Protein AF-A0A7Y6YCJ6-F1 (afdb_monomer_lite)

Foldseek 3Di:
DDDDPVLVVLLVVLLVVLLPDDLVRLVVLLVVLVVCCVVVVVDDPVSVSSSVSSNVSSVVNNVVVVVVVVVVD

pLDDT: mean 92.78, std 8.11, range [56.44, 97.88]

Secondary structure (DSSP, 8-state):
-PPPHHHHHHHHHHHHHHHHS-HHHHHHHHHHHHHHHHTGGGS-HHHHHHHHHHHHHHHHHHHHHHHHHHHH-

Structure (mmCIF, N/CA/C/O backbone):
data_AF-A0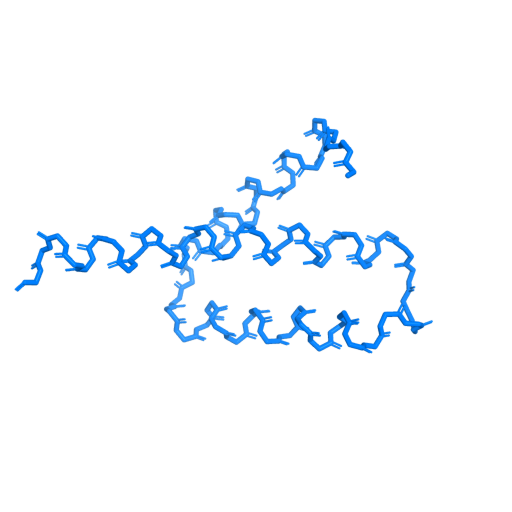A7Y6YCJ6-F1
#
_entry.id   AF-A0A7Y6YCJ6-F1
#
loop_
_atom_site.group_PDB
_atom_site.id
_atom_site.type_symbol
_atom_site.label_atom_id
_atom_site.label_alt_id
_atom_site.label_comp_id
_atom_site.label_asym_id
_atom_site.label_entity_id
_atom_site.label_seq_id
_atom_site.pdbx_PDB_ins_code
_atom_site.Cartn_x
_atom_site.Cartn_y
_atom_site.Cartn_z
_atom_site.occupancy
_atom_site.B_iso_or_equiv
_atom_site.auth_seq_id
_atom_site.auth_comp_id
_atom_site.auth_asym_id
_atom_site.auth_atom_id
_atom_site.pdbx_PDB_model_num
ATOM 1 N N . MET A 1 1 ? 0.881 13.961 -12.284 1.00 63.00 1 MET A N 1
ATOM 2 C CA . MET A 1 1 ? 0.821 12.762 -13.149 1.00 63.00 1 MET A CA 1
ATOM 3 C C . MET A 1 1 ? -0.634 12.336 -13.237 1.00 63.00 1 MET A C 1
ATOM 5 O O . MET A 1 1 ? -1.266 12.252 -12.195 1.00 63.00 1 MET A O 1
ATOM 9 N N . LYS A 1 2 ? -1.198 12.171 -14.438 1.00 85.12 2 LYS A N 1
ATOM 10 C CA . LYS A 1 2 ? -2.605 11.768 -14.580 1.00 85.12 2 LYS A CA 1
ATOM 11 C C . LYS A 1 2 ? -2.710 10.261 -14.336 1.00 85.12 2 LYS A C 1
ATOM 13 O O . LYS A 1 2 ? -1.983 9.505 -14.979 1.00 85.12 2 LYS A O 1
ATOM 18 N N . LEU A 1 3 ? -3.559 9.854 -13.394 1.00 89.62 3 LEU A N 1
ATOM 19 C CA . LEU A 1 3 ? -3.828 8.443 -13.131 1.00 89.62 3 LEU A CA 1
ATOM 20 C C . LEU A 1 3 ? -4.638 7.849 -14.286 1.00 89.62 3 LEU A C 1
ATOM 22 O O . LEU A 1 3 ? -5.511 8.500 -14.864 1.00 89.62 3 LEU A O 1
ATOM 26 N N . THR A 1 4 ? -4.293 6.624 -14.651 1.00 94.56 4 THR A N 1
ATOM 27 C CA . THR A 1 4 ? -5.019 5.819 -15.631 1.00 94.56 4 THR A CA 1
ATOM 28 C C . THR A 1 4 ? -6.079 4.976 -14.922 1.00 94.56 4 THR A C 1
ATOM 30 O O . THR A 1 4 ? -5.948 4.720 -13.723 1.00 94.56 4 THR A O 1
ATOM 33 N N . PRO A 1 5 ? -7.097 4.469 -15.638 1.00 95.75 5 PRO A N 1
ATOM 34 C CA . PRO A 1 5 ? -8.056 3.529 -15.058 1.00 95.75 5 PRO A CA 1
ATOM 35 C C . PRO A 1 5 ? -7.387 2.314 -14.397 1.00 95.75 5 PRO A C 1
ATOM 37 O O . PRO A 1 5 ? -7.810 1.889 -13.331 1.00 95.75 5 PRO A O 1
ATOM 40 N N . ALA A 1 6 ? -6.291 1.809 -14.975 1.00 94.69 6 ALA A N 1
ATOM 41 C CA . ALA A 1 6 ? -5.533 0.699 -14.404 1.00 94.69 6 ALA A CA 1
ATOM 42 C C . ALA A 1 6 ? -4.832 1.064 -13.084 1.00 94.69 6 ALA A C 1
ATOM 44 O O . ALA A 1 6 ? -4.750 0.224 -12.189 1.00 94.69 6 ALA A O 1
ATOM 45 N N . ASP A 1 7 ? -4.350 2.305 -12.938 1.00 94.75 7 ASP A N 1
ATOM 46 C CA . ASP A 1 7 ? -3.786 2.771 -11.665 1.00 94.75 7 ASP A CA 1
ATOM 47 C C . ASP A 1 7 ? -4.873 2.831 -10.588 1.00 94.75 7 ASP A C 1
ATOM 49 O O . ASP A 1 7 ? -4.634 2.393 -9.468 1.00 94.75 7 ASP A O 1
ATOM 53 N N . HIS A 1 8 ? -6.070 3.315 -10.937 1.00 94.00 8 HIS A N 1
ATOM 54 C CA . HIS A 1 8 ? -7.210 3.341 -10.018 1.00 94.00 8 HIS A CA 1
ATOM 55 C C . HIS A 1 8 ? -7.625 1.933 -9.592 1.00 94.00 8 HIS A C 1
ATOM 57 O O . HIS A 1 8 ? -7.716 1.670 -8.398 1.00 94.00 8 HIS A O 1
ATOM 63 N N . SER A 1 9 ? -7.800 1.008 -10.541 1.00 96.25 9 SER A N 1
ATOM 64 C CA . SER A 1 9 ? -8.121 -0.387 -10.218 1.00 96.25 9 SER A CA 1
ATOM 65 C C . SER A 1 9 ? -7.062 -1.020 -9.321 1.00 96.25 9 SER A C 1
ATOM 67 O O . SER A 1 9 ? -7.399 -1.755 -8.398 1.00 96.25 9 SER A O 1
ATOM 69 N N . PHE A 1 10 ? -5.784 -0.723 -9.561 1.00 96.75 10 PHE A N 1
ATOM 70 C CA . PHE A 1 10 ? -4.718 -1.220 -8.706 1.00 96.75 10 PHE A CA 1
ATOM 71 C C . PHE A 1 10 ? -4.770 -0.631 -7.292 1.00 96.75 10 PHE A C 1
ATOM 73 O O . PHE A 1 10 ? -4.643 -1.382 -6.330 1.00 96.75 10 PHE A O 1
ATOM 80 N N . MET A 1 11 ? -4.982 0.680 -7.159 1.00 96.56 11 MET A N 1
ATOM 81 C CA . MET A 1 11 ? -5.135 1.315 -5.848 1.00 96.56 11 MET A CA 1
ATOM 82 C C . MET A 1 11 ? -6.288 0.698 -5.059 1.00 96.56 11 MET A C 1
ATOM 84 O O . MET A 1 11 ? -6.086 0.340 -3.907 1.00 96.56 11 MET A O 1
ATOM 88 N N . THR A 1 12 ? -7.442 0.476 -5.692 1.00 96.06 12 THR A N 1
ATOM 89 C CA . THR A 1 12 ? -8.594 -0.170 -5.048 1.00 96.06 12 THR A CA 1
ATOM 90 C C . THR A 1 12 ? -8.258 -1.567 -4.524 1.00 96.06 12 THR A C 1
ATOM 92 O O . THR A 1 12 ? -8.656 -1.916 -3.418 1.00 96.06 12 THR A O 1
ATOM 95 N N . VAL A 1 13 ? -7.489 -2.368 -5.269 1.00 96.88 13 VAL A N 1
ATOM 96 C CA . VAL A 1 13 ? -7.024 -3.677 -4.773 1.00 96.88 13 VAL A CA 1
ATOM 97 C C . VAL A 1 13 ? -6.164 -3.510 -3.518 1.00 96.88 13 VAL A C 1
ATOM 99 O O . VAL A 1 13 ? -6.384 -4.209 -2.534 1.00 96.88 13 VAL A O 1
ATOM 102 N N . CYS A 1 14 ? -5.238 -2.552 -3.512 1.00 97.44 14 CYS A N 1
ATOM 103 C CA . CYS A 1 14 ? -4.392 -2.289 -2.347 1.00 97.44 14 CYS A CA 1
ATOM 104 C C . CYS A 1 14 ? -5.163 -1.713 -1.153 1.00 97.44 14 CYS A C 1
ATOM 106 O O . CYS A 1 14 ? -4.800 -1.981 -0.011 1.00 97.44 14 CYS A O 1
ATOM 108 N N . GLU A 1 15 ? -6.228 -0.947 -1.387 1.00 96.81 15 GLU A N 1
ATOM 109 C CA . GLU A 1 15 ? -7.140 -0.502 -0.329 1.00 96.81 15 GLU A CA 1
ATOM 110 C C . GLU A 1 15 ? -7.829 -1.702 0.328 1.00 96.81 15 GLU A C 1
ATOM 112 O O . GLU A 1 15 ? -7.836 -1.792 1.554 1.00 96.81 15 GLU A O 1
ATOM 117 N N . PHE A 1 16 ? -8.341 -2.654 -0.461 1.00 95.75 16 PHE A N 1
ATOM 118 C CA . PHE A 1 16 ? -8.930 -3.887 0.072 1.00 95.75 16 PHE A CA 1
ATOM 119 C C . PHE A 1 16 ? -7.919 -4.717 0.865 1.00 95.75 16 PHE A C 1
ATOM 121 O O . PHE A 1 16 ? -8.215 -5.103 1.993 1.00 95.75 16 PHE A O 1
ATOM 128 N N . GLU A 1 17 ? -6.710 -4.917 0.333 1.00 95.00 17 GLU A N 1
ATOM 129 C CA . GLU A 1 17 ? -5.622 -5.590 1.058 1.00 95.00 17 GLU A CA 1
ATOM 130 C C . GLU A 1 17 ? -5.342 -4.902 2.406 1.00 95.00 17 GLU A C 1
ATOM 132 O O . GLU A 1 17 ? -5.220 -5.562 3.437 1.00 95.00 17 GLU A O 1
ATOM 137 N N . ALA A 1 18 ? -5.282 -3.568 2.421 1.00 95.75 18 ALA A N 1
ATOM 138 C CA . ALA A 1 18 ? -4.997 -2.789 3.620 1.00 95.75 18 ALA A CA 1
ATOM 139 C C . ALA A 1 18 ? -6.139 -2.780 4.642 1.00 95.75 18 ALA A C 1
ATOM 141 O O . ALA A 1 18 ? -5.862 -2.655 5.836 1.00 95.75 18 ALA A O 1
ATOM 142 N N . ILE A 1 19 ? -7.401 -2.904 4.215 1.00 93.94 1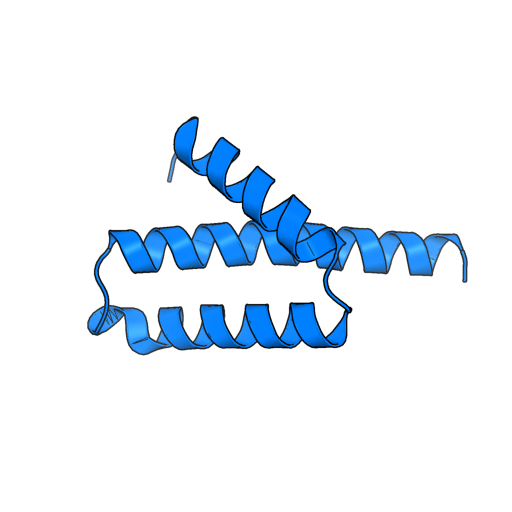9 ILE A N 1
ATOM 143 C CA . ILE A 1 19 ? -8.561 -2.975 5.118 1.00 93.94 19 ILE A CA 1
ATOM 144 C C . ILE A 1 19 ? -8.458 -4.191 6.044 1.00 93.94 19 ILE A C 1
ATOM 146 O O . ILE A 1 19 ? -8.770 -4.051 7.228 1.00 93.94 19 ILE A O 1
ATOM 150 N N . ASP A 1 20 ? -7.941 -5.313 5.550 1.00 92.31 20 ASP A N 1
ATOM 151 C CA . ASP A 1 20 ? -7.795 -6.551 6.323 1.00 92.31 20 ASP A CA 1
ATOM 152 C C . ASP A 1 20 ? -6.526 -6.576 7.202 1.00 92.31 20 ASP A C 1
ATOM 154 O O . ASP A 1 20 ? -6.404 -7.393 8.117 1.00 92.31 20 ASP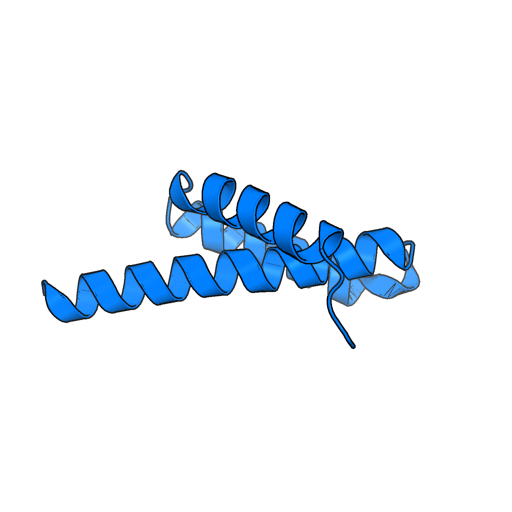 A O 1
ATOM 158 N N . MET A 1 21 ? -5.574 -5.661 6.982 1.00 95.31 21 MET A N 1
ATOM 159 C CA . MET A 1 21 ? -4.341 -5.582 7.776 1.00 95.31 21 MET A CA 1
ATOM 160 C C . MET A 1 21 ? -4.583 -4.994 9.169 1.00 95.31 21 MET A C 1
ATOM 162 O O . MET A 1 21 ? -5.322 -4.025 9.334 1.00 95.31 21 MET A O 1
ATOM 166 N N . SER A 1 22 ? -3.859 -5.464 10.187 1.00 95.12 22 SER A N 1
ATOM 167 C CA . SER A 1 22 ? -3.777 -4.735 1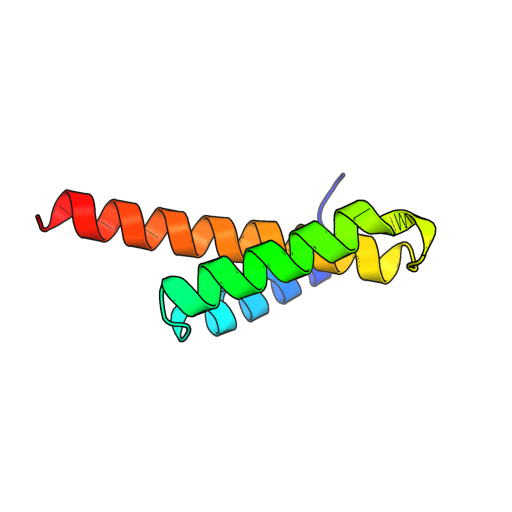1.461 1.00 95.12 22 SER A CA 1
ATOM 168 C C . SER A 1 22 ? -3.146 -3.348 11.257 1.00 95.12 22 SER A C 1
ATOM 170 O O . SER A 1 22 ? -2.421 -3.116 10.291 1.00 95.12 22 SER A O 1
ATOM 172 N N . THR A 1 23 ? -3.391 -2.390 12.157 1.00 92.62 23 THR A N 1
ATOM 173 C CA . THR A 1 23 ? -2.783 -1.048 12.042 1.00 92.62 23 THR A CA 1
ATOM 174 C C . THR A 1 23 ? -1.254 -1.101 12.074 1.00 92.62 23 THR A C 1
ATOM 176 O O . THR A 1 23 ? -0.606 -0.364 11.334 1.00 92.62 23 THR A O 1
ATOM 179 N N . SER A 1 24 ? -0.664 -1.987 12.883 1.00 94.81 24 SER A N 1
ATOM 180 C CA . SER A 1 24 ? 0.787 -2.196 12.899 1.00 94.81 24 SER A CA 1
ATOM 181 C C . SER A 1 24 ? 1.292 -2.805 11.590 1.00 94.81 24 SER A C 1
ATOM 183 O O . SER A 1 24 ? 2.278 -2.307 11.054 1.00 94.81 24 SER A O 1
ATOM 185 N N . GLY A 1 25 ? 0.585 -3.801 11.043 1.00 96.75 25 GLY A N 1
ATOM 186 C CA . GLY A 1 25 ? 0.918 -4.412 9.754 1.00 96.75 25 GLY A CA 1
ATOM 187 C C . GLY A 1 25 ? 0.827 -3.419 8.595 1.00 96.75 25 GLY A C 1
ATOM 188 O O . GLY A 1 25 ? 1.721 -3.364 7.758 1.00 96.75 25 GLY A O 1
ATOM 189 N N . LEU A 1 26 ? -0.189 -2.551 8.596 1.00 96.75 26 LEU A N 1
ATOM 190 C CA . LEU A 1 26 ? -0.325 -1.481 7.607 1.00 96.75 26 LEU A CA 1
ATOM 191 C C . LEU A 1 26 ? 0.843 -0.483 7.680 1.00 96.75 26 LEU A C 1
ATOM 193 O O . LEU A 1 26 ? 1.404 -0.107 6.654 1.00 96.75 26 LEU A O 1
ATOM 197 N N . ILE A 1 27 ? 1.250 -0.075 8.887 1.00 96.06 27 ILE A N 1
ATOM 198 C CA . ILE A 1 27 ? 2.406 0.817 9.084 1.00 96.06 27 ILE A CA 1
ATOM 199 C C . ILE A 1 27 ? 3.702 0.151 8.609 1.00 96.06 27 ILE A C 1
ATOM 201 O O . ILE A 1 27 ? 4.552 0.821 8.022 1.00 96.06 27 ILE A O 1
ATOM 205 N N . GLU A 1 28 ? 3.876 -1.144 8.865 1.00 97.56 28 GLU A N 1
ATOM 206 C CA . GLU A 1 28 ? 5.040 -1.902 8.404 1.00 97.56 28 GLU A CA 1
ATOM 207 C C . GLU A 1 28 ? 5.085 -1.989 6.874 1.00 97.56 28 GLU A C 1
ATOM 209 O O . GLU A 1 28 ? 6.086 -1.589 6.280 1.00 97.56 28 GLU A O 1
ATOM 214 N N . ALA A 1 29 ? 3.970 -2.336 6.229 1.00 97.25 29 ALA A N 1
ATOM 215 C CA . ALA A 1 29 ? 3.854 -2.342 4.772 1.00 97.25 29 ALA A CA 1
ATOM 216 C C . ALA A 1 29 ? 4.143 -0.955 4.160 1.00 97.25 29 ALA A C 1
ATOM 218 O O . ALA A 1 29 ? 4.854 -0.832 3.163 1.00 97.25 29 ALA A O 1
ATOM 219 N N . MET A 1 30 ? 3.669 0.130 4.785 1.0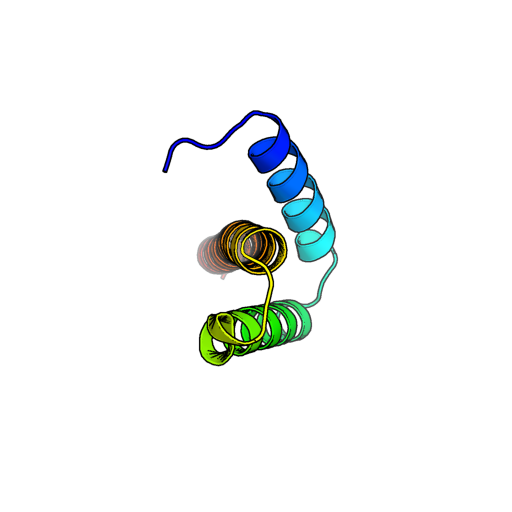0 97.75 30 MET A N 1
ATOM 220 C CA . MET A 1 30 ? 4.006 1.495 4.355 1.00 97.75 30 MET A CA 1
ATOM 221 C C . MET A 1 30 ? 5.508 1.801 4.487 1.00 97.75 30 MET A C 1
ATOM 223 O O . MET A 1 30 ? 6.072 2.503 3.641 1.00 97.75 30 MET A O 1
ATOM 227 N N . LYS A 1 31 ? 6.184 1.291 5.525 1.00 97.88 31 LYS A N 1
ATOM 228 C CA . LYS A 1 31 ? 7.640 1.450 5.679 1.00 97.88 31 LYS A CA 1
ATOM 229 C C . LYS A 1 31 ? 8.401 0.697 4.593 1.00 97.88 31 LYS A C 1
ATOM 231 O O . LYS A 1 31 ? 9.367 1.242 4.064 1.00 97.88 31 LYS A O 1
ATOM 236 N N . GLU A 1 32 ? 7.970 -0.510 4.240 1.00 96.88 32 GLU A N 1
ATOM 237 C CA . GLU A 1 32 ? 8.569 -1.291 3.152 1.00 96.88 32 GLU A CA 1
ATOM 238 C C . GLU A 1 32 ? 8.476 -0.557 1.812 1.00 96.88 32 GLU A C 1
ATOM 240 O O . GLU A 1 32 ? 9.492 -0.370 1.138 1.00 96.88 32 GLU A O 1
ATOM 245 N N . GLU A 1 33 ? 7.293 -0.046 1.470 1.00 97.50 33 GLU A N 1
ATOM 246 C CA . GLU A 1 33 ? 7.101 0.732 0.243 1.00 97.50 33 GLU A CA 1
ATOM 247 C C . GLU A 1 33 ? 7.940 2.025 0.263 1.00 97.50 33 GLU A C 1
ATOM 249 O O . GLU A 1 33 ? 8.605 2.372 -0.714 1.00 97.50 33 GLU A O 1
ATOM 254 N N . THR A 1 34 ? 8.030 2.702 1.412 1.00 97.06 34 THR A N 1
ATOM 255 C CA . THR A 1 34 ? 8.901 3.883 1.568 1.00 97.06 34 THR A CA 1
ATOM 256 C C . THR A 1 34 ? 10.381 3.533 1.370 1.00 97.06 34 THR A C 1
ATOM 258 O O . THR A 1 34 ? 11.123 4.283 0.732 1.00 97.06 34 THR A O 1
ATOM 261 N N . ASN A 1 35 ? 10.827 2.380 1.873 1.00 96.25 35 ASN A N 1
ATOM 262 C CA . ASN A 1 35 ? 12.198 1.905 1.695 1.00 96.25 35 ASN A CA 1
ATOM 263 C C . ASN A 1 35 ? 12.513 1.591 0.229 1.00 96.25 35 ASN A C 1
ATOM 265 O O . ASN A 1 35 ? 13.604 1.928 -0.241 1.00 96.25 35 ASN A O 1
ATOM 269 N N . LEU A 1 36 ? 11.564 1.007 -0.508 1.00 95.56 36 LEU A N 1
ATOM 270 C CA . LEU A 1 36 ? 11.688 0.801 -1.951 1.00 95.56 36 LEU A CA 1
ATOM 271 C C . LEU A 1 36 ? 11.854 2.144 -2.671 1.00 95.56 36 LEU A C 1
ATOM 273 O O . LEU A 1 36 ? 12.788 2.307 -3.457 1.00 95.56 36 LEU A O 1
ATOM 277 N N . LEU A 1 37 ? 11.023 3.140 -2.353 1.00 95.81 37 LEU A N 1
ATOM 278 C CA . LEU A 1 37 ? 11.117 4.476 -2.953 1.00 95.81 37 LEU A CA 1
ATOM 279 C C . LEU A 1 37 ? 12.422 5.213 -2.617 1.00 95.81 37 LEU A C 1
ATOM 281 O O . LEU A 1 37 ? 12.932 5.972 -3.448 1.00 95.81 37 LEU A O 1
ATOM 285 N N . ASN A 1 38 ? 12.990 4.985 -1.433 1.00 96.75 38 ASN A N 1
ATOM 286 C CA . ASN A 1 38 ? 14.306 5.518 -1.066 1.00 96.75 38 ASN A CA 1
ATOM 287 C C . ASN A 1 38 ? 15.431 4.892 -1.899 1.00 96.75 38 ASN A C 1
ATOM 289 O O . ASN A 1 38 ? 16.412 5.561 -2.216 1.00 96.75 38 ASN A O 1
ATOM 293 N N . ARG A 1 39 ? 15.256 3.636 -2.314 1.00 95.69 39 ARG A N 1
ATOM 294 C CA . ARG A 1 39 ? 16.161 2.896 -3.202 1.00 95.69 39 ARG A CA 1
ATOM 295 C C . ARG A 1 39 ? 15.696 2.911 -4.660 1.00 95.69 39 ARG A C 1
ATOM 297 O O . ARG A 1 39 ? 16.097 2.060 -5.440 1.00 95.69 39 ARG A O 1
ATOM 304 N N . ARG A 1 40 ? 14.865 3.881 -5.067 1.00 93.25 40 ARG A N 1
ATOM 305 C CA . ARG A 1 40 ? 14.227 3.924 -6.401 1.00 93.25 40 ARG A CA 1
ATOM 306 C C . ARG A 1 40 ? 15.183 3.815 -7.593 1.00 93.25 40 ARG A C 1
ATOM 308 O O . ARG A 1 40 ? 14.738 3.420 -8.661 1.00 93.25 40 ARG A O 1
ATOM 315 N N . ALA A 1 41 ? 16.455 4.183 -7.427 1.00 94.31 41 ALA A N 1
ATOM 316 C CA . ALA A 1 41 ? 17.474 4.040 -8.467 1.00 94.31 41 ALA A CA 1
ATOM 317 C C . ALA A 1 41 ? 17.760 2.567 -8.819 1.00 94.31 41 ALA A C 1
ATOM 319 O O . ALA A 1 41 ? 18.157 2.283 -9.945 1.00 94.31 41 ALA A O 1
ATOM 320 N N . ASP A 1 42 ? 17.491 1.647 -7.890 1.00 95.94 42 ASP A N 1
ATOM 321 C CA . ASP A 1 42 ? 17.720 0.206 -8.034 1.00 95.94 42 ASP A CA 1
ATOM 322 C C . ASP A 1 42 ? 16.520 -0.521 -8.671 1.00 95.94 42 ASP A C 1
ATOM 324 O O . ASP A 1 42 ? 16.581 -1.721 -8.941 1.00 95.94 42 ASP A O 1
ATOM 328 N N . TYR A 1 43 ? 15.408 0.185 -8.907 1.00 93.75 43 TYR A N 1
ATOM 329 C CA . TYR A 1 43 ? 14.146 -0.405 -9.349 1.00 93.75 43 TYR A CA 1
ATOM 330 C C . TYR A 1 43 ? 13.670 0.159 -10.684 1.00 93.75 43 TYR A C 1
ATOM 332 O O . TYR A 1 43 ? 13.950 1.293 -11.070 1.00 93.75 43 TYR A O 1
ATOM 340 N N . SER A 1 44 ? 12.861 -0.636 -11.388 1.00 96.38 44 SER A N 1
ATOM 341 C CA . SER A 1 44 ? 12.187 -0.163 -12.594 1.00 96.38 44 SER A CA 1
ATOM 342 C C . SER A 1 44 ? 11.202 0.965 -12.272 1.00 96.38 44 SER A C 1
ATOM 344 O O . SER A 1 44 ? 10.543 0.969 -11.230 1.00 96.38 44 SER A O 1
ATOM 346 N N . MET A 1 45 ? 11.001 1.877 -13.226 1.00 93.94 45 MET A N 1
ATOM 347 C CA . MET A 1 45 ? 9.974 2.922 -13.118 1.00 93.94 45 MET A CA 1
ATOM 348 C C . MET A 1 45 ? 8.569 2.352 -12.881 1.00 93.94 45 MET A C 1
ATOM 350 O O . MET A 1 45 ? 7.741 2.995 -12.237 1.00 93.94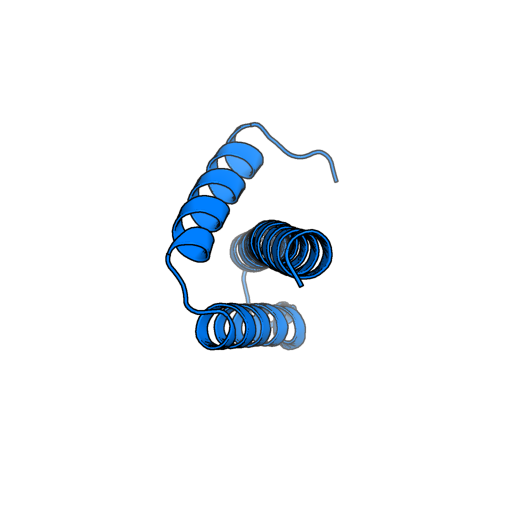 45 MET A O 1
ATOM 354 N N . HIS A 1 46 ? 8.296 1.138 -13.372 1.00 93.19 46 HIS A N 1
ATOM 355 C CA . HIS A 1 46 ? 7.042 0.442 -13.105 1.00 93.19 46 HIS A CA 1
ATOM 356 C C . HIS A 1 46 ? 6.906 0.063 -11.622 1.00 93.19 46 HIS A C 1
ATOM 358 O O . HIS A 1 46 ? 5.877 0.356 -11.017 1.00 93.19 46 HIS A O 1
ATOM 364 N N . ALA A 1 47 ? 7.948 -0.518 -11.020 1.00 94.50 47 ALA A N 1
ATOM 365 C CA . ALA A 1 47 ? 7.962 -0.865 -9.598 1.00 94.50 47 ALA A CA 1
ATOM 366 C C . ALA A 1 47 ? 7.857 0.382 -8.707 1.00 94.50 47 ALA A C 1
ATOM 368 O O . ALA A 1 47 ? 7.040 0.415 -7.789 1.00 94.50 47 ALA A O 1
ATOM 369 N N . VAL A 1 48 ? 8.594 1.445 -9.041 1.00 96.06 48 VAL A N 1
ATOM 370 C CA . VAL A 1 48 ? 8.517 2.737 -8.341 1.00 96.06 48 VAL A CA 1
ATOM 371 C C . VAL A 1 48 ? 7.098 3.310 -8.408 1.00 96.06 48 VAL A C 1
ATOM 373 O O . VAL A 1 48 ? 6.536 3.697 -7.385 1.00 96.06 48 VAL A O 1
ATOM 376 N N . ARG A 1 49 ? 6.465 3.311 -9.591 1.00 95.00 49 ARG A N 1
ATOM 377 C CA . ARG A 1 49 ? 5.075 3.770 -9.757 1.00 95.00 49 ARG A CA 1
ATOM 378 C C . ARG A 1 49 ? 4.097 2.944 -8.921 1.00 95.00 49 ARG A C 1
ATOM 380 O O . ARG A 1 49 ? 3.232 3.520 -8.272 1.00 95.00 49 ARG A O 1
ATOM 387 N N . ARG A 1 50 ? 4.230 1.615 -8.917 1.00 95.69 50 ARG A N 1
ATOM 388 C CA . ARG A 1 50 ? 3.380 0.717 -8.116 1.00 95.69 50 ARG A CA 1
ATOM 389 C C . ARG A 1 50 ? 3.524 0.993 -6.620 1.00 95.69 50 ARG A C 1
ATOM 391 O O . ARG A 1 50 ? 2.514 1.058 -5.929 1.00 95.69 50 ARG A O 1
ATOM 398 N N . SER A 1 51 ? 4.747 1.229 -6.156 1.00 97.12 51 SER A N 1
ATOM 399 C CA . SER A 1 51 ? 5.027 1.570 -4.761 1.00 97.12 51 SER A CA 1
ATOM 400 C C . SER A 1 51 ? 4.367 2.888 -4.339 1.00 97.12 51 SER A C 1
ATOM 402 O O . SER A 1 51 ? 3.699 2.952 -3.307 1.00 97.12 51 SER A O 1
ATOM 404 N N . TYR A 1 52 ? 4.419 3.918 -5.194 1.00 96.69 52 TYR A N 1
ATOM 405 C CA . TYR A 1 52 ? 3.683 5.168 -4.961 1.00 96.69 52 TYR A CA 1
ATOM 406 C C . TYR A 1 52 ? 2.166 4.963 -4.851 1.00 96.69 52 TYR A C 1
ATOM 408 O O . TYR A 1 52 ? 1.534 5.547 -3.972 1.00 96.69 52 TYR A O 1
ATOM 416 N N . LEU A 1 53 ? 1.578 4.147 -5.730 1.00 97.31 53 LEU A N 1
ATOM 417 C CA . LEU A 1 53 ? 0.136 3.879 -5.719 1.00 97.31 53 LEU A CA 1
ATOM 418 C C . LEU A 1 53 ? -0.291 3.092 -4.473 1.00 97.31 53 LEU A C 1
ATOM 420 O O . LEU A 1 53 ? -1.308 3.427 -3.870 1.00 97.31 53 LEU A O 1
ATOM 424 N N . ARG A 1 54 ? 0.507 2.108 -4.041 1.00 97.75 54 ARG A N 1
ATOM 425 C CA . ARG A 1 54 ? 0.283 1.390 -2.775 1.00 97.75 54 ARG A CA 1
ATOM 426 C C . ARG A 1 54 ? 0.334 2.311 -1.573 1.00 97.75 54 ARG A C 1
ATOM 428 O O . ARG A 1 54 ? -0.561 2.266 -0.740 1.00 97.75 54 ARG A O 1
ATOM 435 N N . LEU A 1 55 ? 1.340 3.181 -1.500 1.00 97.44 55 LEU A N 1
ATOM 436 C CA . LEU A 1 55 ? 1.446 4.150 -0.411 1.00 97.44 55 LEU A CA 1
ATOM 437 C C . LEU A 1 55 ? 0.249 5.096 -0.345 1.00 97.44 55 LEU A C 1
ATOM 439 O O . LEU A 1 55 ? -0.191 5.425 0.754 1.00 97.44 55 LEU A O 1
ATOM 443 N N . ALA A 1 56 ? -0.282 5.520 -1.495 1.00 96.50 56 ALA A N 1
ATOM 444 C CA . ALA A 1 56 ? -1.497 6.326 -1.543 1.00 96.50 56 ALA A CA 1
ATOM 445 C C . ALA A 1 56 ? -2.700 5.554 -0.972 1.00 96.50 56 ALA A C 1
ATOM 447 O O . ALA A 1 56 ? -3.316 6.025 -0.019 1.00 96.50 56 ALA A O 1
ATOM 448 N N . ALA A 1 57 ? -2.946 4.335 -1.462 1.00 97.19 57 ALA A N 1
ATOM 449 C CA . ALA A 1 57 ? -4.013 3.460 -0.971 1.00 97.19 57 ALA A CA 1
ATOM 450 C C . ALA A 1 57 ? -3.912 3.193 0.545 1.00 97.19 57 ALA A C 1
ATOM 452 O O . ALA A 1 57 ? -4.869 3.374 1.298 1.00 97.19 57 ALA A O 1
ATOM 453 N N . TYR A 1 58 ? -2.726 2.818 1.027 1.00 97.81 58 TYR A N 1
ATOM 454 C CA . TYR A 1 58 ? -2.490 2.516 2.441 1.00 97.81 58 TYR A CA 1
ATOM 455 C C . TYR A 1 58 ? -2.691 3.740 3.336 1.00 97.81 58 TYR A C 1
ATOM 457 O O . TYR A 1 58 ? -3.249 3.632 4.431 1.00 97.81 58 TYR A O 1
ATOM 465 N N . ARG A 1 59 ? -2.277 4.920 2.863 1.00 96.00 59 ARG A N 1
ATOM 466 C CA . ARG A 1 59 ? -2.499 6.185 3.566 1.00 96.00 59 ARG A CA 1
ATOM 467 C C . ARG A 1 59 ? -3.989 6.500 3.697 1.00 96.00 59 ARG A C 1
ATOM 469 O O . ARG A 1 59 ? -4.405 6.927 4.774 1.00 96.00 59 ARG A O 1
ATOM 476 N N . ASP A 1 60 ? -4.773 6.284 2.647 1.00 95.31 60 ASP A N 1
ATOM 477 C CA . ASP A 1 60 ? -6.213 6.559 2.654 1.00 95.31 60 ASP A CA 1
ATOM 478 C C . ASP A 1 60 ? -6.956 5.642 3.639 1.00 95.31 60 ASP A C 1
ATOM 480 O O . ASP A 1 60 ? -7.789 6.107 4.430 1.00 95.31 60 ASP A O 1
ATOM 484 N N . VAL A 1 61 ? -6.581 4.360 3.695 1.00 96.06 61 VAL A N 1
ATOM 485 C CA . VAL A 1 61 ? -7.111 3.410 4.689 1.00 96.06 61 VAL A CA 1
ATOM 486 C C . VAL A 1 61 ? -6.708 3.806 6.110 1.00 96.06 61 VAL A C 1
ATOM 488 O O . VAL A 1 61 ? -7.562 3.853 7.002 1.00 96.06 61 VAL A O 1
ATOM 491 N N . LEU A 1 62 ? -5.436 4.145 6.343 1.00 95.00 62 LEU A N 1
ATOM 492 C CA . LEU A 1 62 ? -4.959 4.564 7.664 1.00 95.00 62 LEU A CA 1
ATOM 493 C C . LEU A 1 62 ? -5.706 5.810 8.159 1.00 95.00 62 LEU A C 1
ATOM 495 O O . LEU A 1 62 ? -6.158 5.849 9.305 1.00 95.00 62 LEU A O 1
ATOM 499 N N . HIS A 1 63 ? -5.879 6.805 7.290 1.00 93.50 63 HIS A N 1
ATOM 500 C CA . HIS A 1 63 ? -6.611 8.028 7.605 1.00 93.50 63 HIS A CA 1
ATOM 501 C C . HIS A 1 63 ? -8.090 7.744 7.911 1.00 93.50 63 HIS A C 1
ATOM 503 O O . HIS A 1 63 ? -8.652 8.287 8.863 1.00 93.50 63 HIS A O 1
ATOM 509 N N . THR A 1 64 ? -8.719 6.839 7.157 1.00 91.81 64 THR A N 1
ATOM 510 C CA . THR A 1 64 ? -10.100 6.402 7.412 1.00 91.81 64 THR A CA 1
ATOM 511 C C . THR A 1 64 ? -10.244 5.768 8.795 1.00 91.81 64 THR A C 1
ATOM 513 O O . THR A 1 64 ? -11.162 6.125 9.536 1.00 91.81 64 THR A O 1
ATOM 516 N N . ARG A 1 65 ? -9.304 4.903 9.194 1.00 90.50 65 ARG A N 1
ATOM 517 C CA . ARG A 1 65 ? -9.281 4.294 10.536 1.00 90.50 65 ARG A CA 1
ATOM 518 C C . ARG A 1 65 ? -9.110 5.331 11.639 1.00 90.50 65 ARG A C 1
ATOM 520 O O . ARG A 1 65 ? -9.846 5.306 12.621 1.00 90.50 65 ARG A O 1
ATOM 527 N N . GLN A 1 66 ? -8.174 6.263 11.471 1.00 87.94 66 GLN A N 1
ATOM 528 C CA . GLN A 1 66 ? -7.951 7.343 12.437 1.00 87.94 66 GLN A CA 1
ATOM 529 C C . GLN A 1 66 ? -9.209 8.199 12.627 1.00 87.94 66 GLN A C 1
ATOM 531 O O . GLN A 1 66 ? -9.575 8.515 13.757 1.00 87.94 66 GLN A O 1
ATOM 536 N N . ASN A 1 67 ? -9.921 8.498 11.539 1.00 87.06 67 ASN A N 1
ATOM 537 C CA . ASN A 1 67 ? -11.175 9.246 11.596 1.00 87.06 67 ASN A CA 1
ATOM 538 C C . ASN A 1 67 ? -12.320 8.458 12.240 1.00 87.06 67 ASN A C 1
ATOM 540 O O . ASN A 1 67 ? -13.155 9.056 12.913 1.00 87.06 67 ASN A O 1
ATOM 544 N N . GLN A 1 68 ? -12.387 7.138 12.048 1.00 83.31 68 GLN A N 1
ATOM 545 C CA . GLN A 1 68 ? -13.358 6.295 12.751 1.00 83.31 68 GLN A CA 1
ATOM 546 C C . GLN A 1 68 ? -13.090 6.303 14.257 1.00 83.31 68 GLN A C 1
ATOM 548 O O . GLN A 1 68 ? -14.013 6.548 15.025 1.00 83.31 68 GLN A O 1
ATOM 553 N N . ILE A 1 69 ? -11.834 6.129 14.679 1.00 75.88 69 ILE A N 1
ATOM 554 C CA . ILE A 1 69 ? -11.457 6.196 16.098 1.00 75.88 69 ILE A CA 1
ATOM 555 C C . ILE A 1 69 ? -11.849 7.553 16.689 1.00 75.88 69 ILE A C 1
ATOM 557 O O . ILE A 1 69 ? -12.527 7.590 17.705 1.00 75.88 69 ILE A O 1
ATOM 561 N N . ALA A 1 70 ? -11.513 8.662 16.026 1.00 75.06 70 ALA A N 1
ATOM 562 C CA . ALA A 1 70 ? -11.842 10.004 16.513 1.00 75.06 70 ALA A CA 1
ATOM 563 C C . ALA A 1 70 ? -13.354 10.285 16.622 1.00 75.06 70 ALA A C 1
ATOM 565 O O . ALA A 1 70 ? -13.756 11.171 17.368 1.00 75.06 70 ALA A O 1
ATOM 566 N N . ARG A 1 71 ? -14.196 9.570 15.864 1.00 72.75 71 ARG A N 1
ATOM 567 C CA . ARG A 1 71 ? -15.662 9.713 15.916 1.00 72.75 71 ARG A CA 1
ATOM 568 C C . ARG A 1 71 ? -16.319 8.871 17.010 1.00 72.75 71 ARG A C 1
ATOM 570 O O . ARG A 1 71 ? -17.450 9.177 17.373 1.00 72.75 71 ARG A O 1
ATOM 577 N N . TYR A 1 72 ? -15.657 7.812 17.474 1.00 66.19 72 TYR A N 1
ATOM 578 C CA . TYR A 1 72 ? -16.218 6.836 18.417 1.00 66.19 72 TYR A CA 1
ATOM 579 C C . TYR A 1 72 ? -15.432 6.720 19.739 1.00 66.19 72 TYR A C 1
ATOM 581 O O . TYR A 1 72 ? -15.761 5.854 20.548 1.00 66.19 72 TYR A O 1
ATOM 589 N N . ALA A 1 73 ? -14.409 7.556 19.950 1.00 56.44 73 ALA A N 1
ATOM 590 C CA . ALA A 1 73 ? -13.658 7.709 21.201 1.00 56.44 73 ALA A CA 1
ATOM 591 C C . ALA A 1 73 ? -14.199 8.884 22.024 1.00 56.44 73 ALA A C 1
ATOM 593 O O . ALA A 1 73 ? -14.188 8.765 23.269 1.00 56.44 73 ALA A O 1
#

Radius of gyration: 13.26 Å; chains: 1; bounding box: 34×19×37 Å

Sequence (73 aa):
MKLTPADHSFMTVCEFEAIDMSTSGLIEAMKEETNLLNRRADYSMHAVRRSYLRLAAYRDVLHTRQNQIARYA